Protein AF-A0A6P0PZ22-F1 (afdb_monomer_lite)

Foldseek 3Di:
DDDDDQDADPLLQLLLQQVLVCVLVVHDPPPRRVCCPPPCSLESSPDPHSQVVSCVVPVPDDCVPCVVSSVVSRDQPRGNHPSS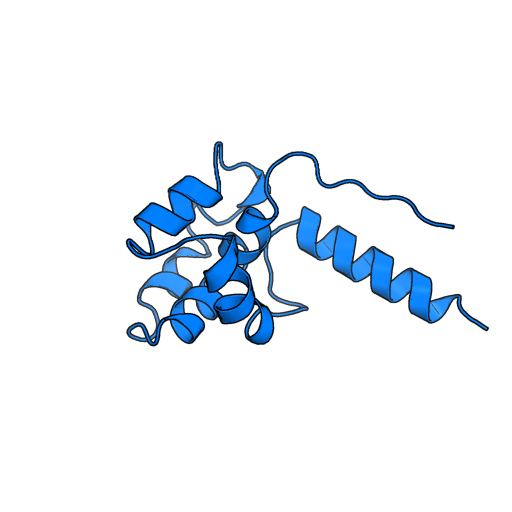VVVSVV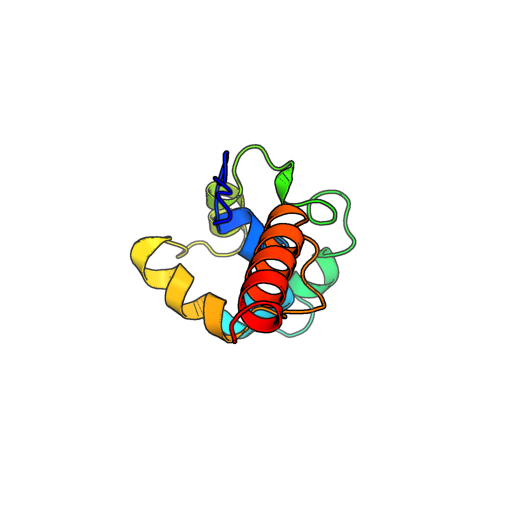VVVVVVPDD

Sequence (99 aa):
VMIRIICHELESWFLGNLAAVEKAYNMKPNSLSKQQSKKKYRNPDQLNSAKQELKRLVNEYYPGIHSKKIAPYLSLTDNTSHSFQVFIKGIKHLLSVSP

Structure (mmCIF, N/CA/C/O backbone):
data_AF-A0A6P0PZ22-F1
#
_entry.id   AF-A0A6P0PZ22-F1
#
loop_
_atom_site.group_PDB
_atom_site.id
_atom_site.type_symbol
_atom_site.label_atom_id
_atom_site.label_alt_id
_atom_site.label_comp_id
_atom_site.label_asym_id
_atom_site.label_entity_id
_atom_site.label_seq_id
_atom_site.pdbx_PDB_ins_code
_atom_site.Cartn_x
_atom_site.Cartn_y
_atom_site.Cartn_z
_atom_site.occupancy
_atom_site.B_iso_or_equiv
_atom_site.auth_seq_id
_atom_site.auth_comp_id
_atom_site.auth_asym_id
_atom_site.auth_atom_id
_atom_site.pdbx_PDB_model_num
ATOM 1 N N . VAL A 1 1 ? 10.968 -4.797 -24.260 1.00 81.69 1 VAL A N 1
ATOM 2 C CA . VAL A 1 1 ? 11.070 -3.851 -23.118 1.00 81.69 1 VAL A CA 1
ATOM 3 C C . VAL A 1 1 ? 9.689 -3.271 -22.837 1.00 81.69 1 VAL A C 1
ATOM 5 O O . VAL A 1 1 ? 8.994 -2.951 -23.792 1.00 81.69 1 VAL A O 1
ATOM 8 N N . MET A 1 2 ? 9.266 -3.181 -21.570 1.00 87.69 2 MET A N 1
ATOM 9 C CA . MET A 1 2 ? 7.968 -2.618 -21.160 1.00 87.69 2 MET A CA 1
ATOM 10 C C . MET A 1 2 ? 8.194 -1.351 -20.331 1.00 87.69 2 MET A C 1
ATOM 12 O O . MET A 1 2 ? 9.013 -1.368 -19.419 1.00 87.69 2 MET A O 1
ATOM 16 N N . ILE A 1 3 ? 7.448 -0.280 -20.617 1.00 87.25 3 ILE A N 1
ATOM 17 C CA . ILE A 1 3 ? 7.498 0.979 -19.861 1.00 87.25 3 ILE A CA 1
ATOM 18 C C . ILE A 1 3 ? 6.084 1.312 -19.371 1.00 87.25 3 ILE A C 1
ATOM 20 O O . ILE A 1 3 ? 5.137 1.332 -20.157 1.00 87.25 3 ILE A O 1
ATOM 24 N N . ARG A 1 4 ? 5.933 1.546 -18.063 1.00 87.00 4 ARG A N 1
ATOM 25 C CA . ARG A 1 4 ? 4.690 1.980 -17.405 1.00 87.00 4 ARG A CA 1
ATOM 26 C C . ARG A 1 4 ? 5.048 3.029 -16.354 1.00 87.00 4 ARG A C 1
ATOM 28 O O . ARG A 1 4 ? 5.913 2.772 -15.524 1.00 87.00 4 ARG A O 1
ATOM 35 N N . ILE A 1 5 ? 4.389 4.185 -16.392 1.00 85.50 5 ILE A N 1
ATOM 36 C CA . ILE A 1 5 ? 4.605 5.292 -15.451 1.00 85.50 5 ILE A CA 1
ATOM 37 C C . ILE A 1 5 ? 3.334 5.469 -14.626 1.00 85.50 5 ILE A C 1
ATOM 39 O O . ILE A 1 5 ? 2.227 5.402 -15.158 1.00 85.50 5 ILE A O 1
ATOM 43 N N . ILE A 1 6 ? 3.495 5.672 -13.325 1.00 81.69 6 ILE A N 1
ATOM 44 C CA . ILE A 1 6 ? 2.387 5.914 -12.401 1.00 81.69 6 ILE A CA 1
ATOM 45 C C . ILE A 1 6 ? 2.163 7.422 -12.340 1.00 81.69 6 ILE A C 1
ATOM 47 O O . ILE A 1 6 ? 3.095 8.162 -12.043 1.00 81.69 6 ILE A O 1
ATOM 51 N N . CYS A 1 7 ? 0.950 7.878 -12.654 1.00 74.94 7 CYS A N 1
ATOM 52 C CA . CYS A 1 7 ? 0.692 9.299 -12.906 1.00 74.94 7 CYS A CA 1
ATOM 53 C C . CYS A 1 7 ? 0.234 10.110 -11.681 1.00 74.94 7 CYS A C 1
ATOM 55 O O . CYS A 1 7 ? 0.300 11.331 -11.741 1.00 74.94 7 CYS A O 1
ATOM 57 N N . HIS A 1 8 ? -0.230 9.475 -10.596 1.00 79.12 8 HIS A N 1
ATOM 58 C CA . HIS A 1 8 ? -0.757 10.179 -9.414 1.00 79.12 8 HIS A CA 1
ATOM 59 C C . HIS A 1 8 ? 0.087 9.925 -8.160 1.00 79.12 8 HIS A C 1
ATOM 61 O O . HIS A 1 8 ? 1.048 10.640 -7.905 1.00 79.12 8 HIS A O 1
ATOM 67 N N . GLU A 1 9 ? -0.262 8.911 -7.367 1.00 90.19 9 GLU A N 1
ATOM 68 C CA . GLU A 1 9 ? 0.384 8.629 -6.084 1.00 90.19 9 GLU A CA 1
ATOM 69 C C . GLU A 1 9 ? 0.453 7.111 -5.866 1.00 90.19 9 GLU A C 1
ATOM 71 O O . GLU A 1 9 ? -0.561 6.411 -5.961 1.00 90.19 9 GLU A O 1
ATOM 76 N N . LEU A 1 10 ? 1.645 6.600 -5.544 1.00 94.12 10 LEU A N 1
ATOM 77 C CA . LEU A 1 10 ? 1.871 5.188 -5.201 1.00 94.12 10 LEU A CA 1
ATOM 78 C C . LEU A 1 10 ? 1.107 4.776 -3.939 1.00 94.12 10 LEU A C 1
ATOM 80 O O . LEU A 1 10 ? 0.757 3.614 -3.757 1.00 94.12 10 LEU A O 1
ATOM 84 N N . GLU A 1 11 ? 0.803 5.742 -3.080 1.00 96.38 11 GLU A N 1
ATOM 85 C CA . GLU A 1 11 ? 0.024 5.590 -1.861 1.00 96.38 11 GLU A CA 1
ATOM 86 C C . GLU A 1 11 ? -1.375 5.003 -2.103 1.00 96.38 11 GLU A C 1
ATOM 88 O O . GLU A 1 11 ? -1.930 4.345 -1.218 1.00 96.38 11 GLU A O 1
ATOM 93 N N . SER A 1 12 ? -1.926 5.167 -3.310 1.00 96.56 12 SER A N 1
ATOM 94 C CA . SER A 1 12 ? -3.181 4.521 -3.722 1.00 96.56 12 SER A CA 1
ATOM 95 C C . SER A 1 12 ? -3.118 2.994 -3.600 1.00 96.56 12 SER A C 1
ATOM 97 O O . SER A 1 12 ? -4.119 2.356 -3.273 1.00 96.56 12 SER A O 1
ATOM 99 N N . TRP A 1 13 ? -1.934 2.397 -3.752 1.00 97.00 13 TRP A N 1
ATOM 100 C CA . TRP A 1 13 ? -1.726 0.955 -3.625 1.00 97.00 13 TRP A CA 1
ATOM 101 C C . TRP A 1 13 ? -1.932 0.472 -2.192 1.00 97.00 13 TRP A C 1
ATOM 103 O O . TRP A 1 13 ? -2.458 -0.620 -1.985 1.00 97.00 13 TRP A O 1
ATOM 113 N N . PHE A 1 14 ? -1.577 1.290 -1.198 1.00 97.81 14 PHE A N 1
ATOM 114 C CA . PHE A 1 14 ? -1.831 0.983 0.210 1.00 97.81 14 PHE A CA 1
ATOM 115 C C . PHE A 1 14 ? -3.325 1.076 0.533 1.00 97.81 14 PHE A C 1
ATOM 117 O O . PHE A 1 14 ? -3.867 0.214 1.221 1.00 97.81 14 PHE A O 1
ATOM 124 N N . LEU A 1 15 ? -4.020 2.072 -0.024 1.00 97.81 15 LEU A N 1
ATOM 125 C CA . LEU A 1 15 ? -5.476 2.212 0.120 1.00 97.81 15 LEU A CA 1
ATOM 126 C C . LEU A 1 15 ? -6.260 1.125 -0.626 1.00 97.81 15 LEU A C 1
ATOM 128 O O . LEU A 1 15 ? -7.395 0.812 -0.262 1.00 97.81 15 LEU A O 1
ATOM 132 N N . GLY A 1 16 ? -5.649 0.512 -1.639 1.00 97.56 16 GLY A N 1
ATOM 133 C CA . GLY A 1 16 ? -6.202 -0.646 -2.329 1.00 97.56 16 GLY A CA 1
ATOM 134 C C . GLY A 1 16 ? -6.190 -1.932 -1.512 1.00 97.56 16 GLY A C 1
ATOM 135 O O . GLY A 1 16 ? -6.906 -2.868 -1.868 1.00 97.56 16 GLY A O 1
ATOM 136 N N . ASN A 1 17 ? -5.447 -1.974 -0.402 1.00 98.25 17 ASN A N 1
ATOM 137 C CA . ASN A 1 17 ? -5.443 -3.094 0.528 1.00 98.25 17 ASN A CA 1
ATOM 138 C C . ASN A 1 17 ? -5.377 -2.609 1.986 1.00 98.25 17 ASN A C 1
ATOM 140 O O . ASN A 1 17 ? -4.365 -2.729 2.672 1.00 98.25 17 ASN A O 1
ATOM 144 N N . LEU A 1 18 ? -6.502 -2.101 2.489 1.00 98.19 18 LEU A N 1
ATOM 145 C CA . LEU A 1 18 ? -6.640 -1.564 3.845 1.00 98.19 18 LEU A CA 1
ATOM 146 C C . LEU A 1 18 ? -6.313 -2.573 4.955 1.00 98.19 18 LEU A C 1
ATOM 148 O O . LEU A 1 18 ? -5.894 -2.168 6.037 1.00 98.19 18 LEU A O 1
ATOM 152 N N . ALA A 1 19 ? -6.448 -3.876 4.697 1.00 98.25 19 ALA A N 1
ATOM 153 C CA . ALA A 1 19 ? -6.004 -4.913 5.629 1.00 98.25 19 ALA A CA 1
ATOM 154 C C . ALA A 1 19 ? -4.479 -4.893 5.852 1.00 98.25 19 ALA A C 1
ATOM 156 O O . ALA A 1 19 ? -4.023 -5.136 6.968 1.00 98.25 19 ALA A O 1
ATOM 157 N N . ALA A 1 20 ? -3.688 -4.544 4.831 1.00 98.19 20 ALA A N 1
ATOM 158 C CA . ALA A 1 20 ? -2.243 -4.373 4.969 1.00 98.19 20 ALA A CA 1
ATOM 159 C C . ALA A 1 20 ? -1.908 -3.182 5.871 1.00 98.19 20 ALA A C 1
ATOM 161 O O . ALA A 1 20 ? -1.021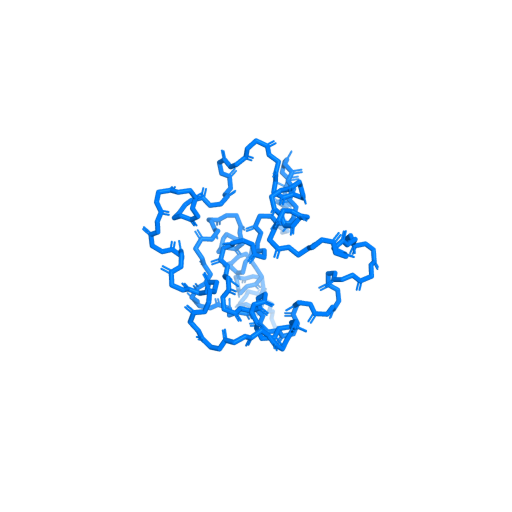 -3.282 6.714 1.00 98.19 20 ALA A O 1
ATOM 162 N N . VAL A 1 21 ? -2.642 -2.072 5.732 1.00 98.06 21 VAL A N 1
ATOM 163 C CA . VAL A 1 21 ? -2.488 -0.886 6.591 1.00 98.06 21 VAL A CA 1
ATOM 164 C C . VAL A 1 21 ? -2.876 -1.216 8.035 1.00 98.06 21 VAL A C 1
ATOM 166 O O . VAL A 1 21 ? -2.117 -0.921 8.954 1.00 98.06 21 VAL A O 1
ATOM 169 N N . GLU A 1 22 ? -4.010 -1.893 8.236 1.00 97.94 22 GLU A N 1
ATOM 170 C CA . GLU A 1 22 ? -4.476 -2.355 9.551 1.00 97.94 22 GLU A CA 1
ATOM 171 C C . GLU A 1 22 ? -3.410 -3.208 10.254 1.00 97.94 22 GLU A C 1
ATOM 173 O O . GLU A 1 22 ? -3.050 -2.944 11.404 1.00 97.94 22 GLU A O 1
ATOM 178 N N . LYS A 1 23 ? -2.845 -4.181 9.527 1.00 98.00 23 LYS A N 1
ATOM 179 C CA . LYS A 1 23 ? -1.785 -5.065 10.021 1.00 98.00 23 LYS A CA 1
ATOM 180 C C . LYS A 1 23 ? -0.483 -4.316 10.290 1.00 98.00 23 LYS A C 1
ATOM 182 O O . LYS A 1 23 ? 0.129 -4.528 11.329 1.00 98.00 23 LYS A O 1
ATOM 187 N N . ALA A 1 24 ? -0.073 -3.423 9.392 1.00 97.69 24 ALA A N 1
ATOM 188 C CA . ALA A 1 24 ? 1.164 -2.662 9.526 1.00 97.69 24 ALA A CA 1
ATOM 189 C C . ALA A 1 24 ? 1.203 -1.833 10.813 1.00 97.69 24 ALA A C 1
ATOM 191 O O . ALA A 1 24 ? 2.259 -1.703 11.427 1.00 97.69 24 ALA A O 1
ATOM 192 N N . TYR A 1 25 ? 0.059 -1.285 11.222 1.00 97.25 25 TYR A N 1
ATOM 193 C CA . TYR A 1 25 ? -0.065 -0.417 12.391 1.00 97.25 25 TYR A CA 1
ATOM 194 C C . TYR A 1 25 ? -0.634 -1.116 13.631 1.00 97.25 25 TYR A C 1
ATOM 196 O O . TYR A 1 25 ? -0.999 -0.432 14.582 1.00 97.25 25 TYR A O 1
ATOM 204 N N . ASN A 1 26 ? -0.692 -2.455 13.648 1.00 96.81 26 ASN A N 1
ATOM 205 C CA . ASN A 1 26 ? -1.231 -3.244 14.764 1.00 96.81 26 ASN A CA 1
ATOM 206 C C . ASN A 1 26 ? -2.614 -2.753 15.230 1.00 96.81 26 ASN A C 1
ATOM 208 O O . ASN A 1 26 ? -2.916 -2.703 16.423 1.00 96.81 26 ASN A O 1
ATOM 212 N N . MET A 1 27 ? -3.452 -2.344 14.279 1.00 97.25 27 MET A N 1
ATOM 213 C CA . MET A 1 27 ? -4.789 -1.846 14.569 1.00 97.25 27 MET A CA 1
ATOM 214 C C . MET A 1 27 ? -5.721 -2.993 14.964 1.00 97.25 27 MET A C 1
ATOM 216 O O . MET A 1 27 ? -5.492 -4.157 14.628 1.00 97.25 27 MET A O 1
ATOM 220 N N . LYS A 1 28 ? -6.826 -2.663 15.647 1.00 97.12 28 LYS A N 1
ATOM 221 C CA . LYS A 1 28 ? -7.862 -3.651 15.971 1.00 97.12 28 LYS A CA 1
ATOM 222 C C . LYS A 1 28 ? -8.349 -4.332 14.677 1.00 97.12 28 LYS A C 1
ATOM 224 O O . LYS A 1 28 ? -8.675 -3.610 13.729 1.00 97.12 28 LYS A O 1
ATOM 229 N N . PRO A 1 29 ? -8.472 -5.672 14.642 1.00 95.50 29 PRO A N 1
ATOM 230 C CA . PRO A 1 29 ? -8.985 -6.374 13.472 1.00 95.50 29 PRO A CA 1
ATOM 231 C C . PRO A 1 29 ? -10.344 -5.835 13.018 1.00 95.50 29 PRO A C 1
ATOM 233 O O . PRO A 1 29 ? -11.214 -5.545 13.847 1.00 95.50 29 PRO A O 1
ATOM 236 N N . ASN A 1 30 ? -10.536 -5.723 11.705 1.00 95.12 30 ASN A N 1
ATOM 237 C CA . ASN A 1 30 ? -11.751 -5.200 11.073 1.00 95.12 30 ASN A CA 1
ATOM 238 C C . ASN A 1 30 ? -12.081 -3.738 11.431 1.00 95.12 30 ASN A C 1
ATOM 240 O O . ASN A 1 30 ? -13.231 -3.308 11.294 1.00 95.12 30 ASN A O 1
ATOM 244 N N . SER A 1 31 ? -11.117 -2.948 11.904 1.00 96.31 31 SER A N 1
ATOM 245 C CA . SER A 1 31 ? -11.332 -1.517 12.154 1.00 96.31 31 SER A CA 1
ATOM 246 C C . SER A 1 31 ? -11.283 -0.713 10.856 1.00 96.31 31 SER A C 1
ATOM 248 O O . SER A 1 31 ? -12.165 0.118 10.619 1.00 96.31 31 SER A O 1
ATOM 250 N N . LEU A 1 32 ? -10.322 -1.032 9.991 1.00 96.69 32 LEU A N 1
ATOM 251 C CA . LEU A 1 32 ? -10.038 -0.355 8.737 1.00 96.69 32 LEU A CA 1
ATOM 252 C C . LEU A 1 32 ? -10.374 -1.228 7.524 1.00 96.69 32 LEU A C 1
ATOM 254 O O . LEU A 1 32 ? -11.013 -0.760 6.585 1.00 96.69 32 LEU A O 1
ATOM 258 N N . SER A 1 33 ? -10.028 -2.515 7.561 1.00 97.19 33 SER A N 1
ATOM 259 C CA . SER A 1 33 ? -10.238 -3.457 6.450 1.00 97.19 33 SER A CA 1
ATOM 260 C C . SER A 1 33 ? -11.710 -3.576 6.026 1.00 97.19 33 SER A C 1
ATOM 262 O O . SER A 1 33 ? -12.010 -3.637 4.833 1.00 97.19 33 SER A O 1
ATOM 264 N N . LYS A 1 34 ? -12.658 -3.464 6.968 1.00 96.88 34 LYS A N 1
ATOM 265 C CA . LYS A 1 34 ? -14.108 -3.421 6.679 1.00 96.88 34 LYS A CA 1
ATOM 266 C C . LYS A 1 34 ? -14.536 -2.256 5.779 1.00 96.88 34 LYS A C 1
ATOM 268 O O . LYS A 1 34 ? -15.644 -2.263 5.242 1.00 96.88 34 LYS A O 1
ATOM 273 N N . GLN A 1 35 ? -13.706 -1.220 5.655 1.00 96.75 35 GLN A N 1
ATOM 274 C CA . GLN A 1 35 ? -13.989 -0.069 4.808 1.00 96.75 35 GLN A CA 1
ATOM 275 C C . GLN A 1 35 ? -13.632 -0.323 3.338 1.00 96.75 35 GLN A C 1
ATOM 277 O O . GLN A 1 35 ? -14.051 0.465 2.494 1.00 96.75 35 GLN A O 1
ATOM 282 N N . GLN A 1 36 ? -12.943 -1.423 2.999 1.00 97.75 36 GLN A N 1
ATOM 283 C CA . GLN A 1 36 ? -12.474 -1.690 1.632 1.00 97.75 36 GLN A CA 1
ATOM 284 C C . GLN A 1 36 ? -13.609 -1.686 0.596 1.00 97.75 36 GLN A C 1
ATOM 286 O O . GLN A 1 36 ? -13.447 -1.174 -0.507 1.00 97.75 36 GLN A O 1
ATOM 291 N N . SER A 1 37 ? -14.785 -2.209 0.960 1.00 95.19 37 SER A N 1
ATOM 292 C CA . SER A 1 37 ? -15.963 -2.256 0.083 1.00 95.19 37 SER A CA 1
ATOM 293 C C . SER A 1 37 ? -16.735 -0.934 0.008 1.00 95.19 37 SER A C 1
ATOM 295 O O . SER A 1 37 ? -17.641 -0.783 -0.816 1.00 95.19 37 SER A O 1
ATOM 297 N N . LYS A 1 38 ? -16.410 0.048 0.860 1.00 96.62 38 LYS A N 1
ATOM 298 C CA . LYS A 1 38 ? -17.097 1.344 0.885 1.00 96.62 38 LYS A CA 1
ATOM 299 C C . LYS A 1 38 ? -16.707 2.170 -0.338 1.00 96.62 38 LYS A C 1
ATOM 301 O O . LYS A 1 38 ? -15.575 2.117 -0.811 1.00 96.62 38 LYS A O 1
ATOM 306 N N . LYS A 1 39 ? -17.645 3.007 -0.801 1.00 94.88 39 LYS A N 1
ATOM 307 C CA . LYS A 1 39 ? -17.515 3.849 -2.009 1.00 94.88 39 LYS A CA 1
ATOM 308 C C . LYS A 1 39 ? -16.162 4.567 -2.107 1.00 94.88 39 LYS A C 1
ATOM 310 O O . LYS A 1 39 ? -15.608 4.636 -3.195 1.00 94.88 39 LYS A O 1
ATOM 315 N N . LYS A 1 40 ? -15.644 5.064 -0.979 1.00 94.94 40 LYS A N 1
ATOM 316 C CA . LYS A 1 40 ? -14.386 5.814 -0.901 1.00 94.94 40 LYS A CA 1
ATOM 317 C C . LYS A 1 40 ? -13.145 4.986 -1.262 1.00 94.94 40 LYS A C 1
ATOM 319 O O . LYS A 1 40 ? -12.273 5.505 -1.940 1.00 94.94 40 LYS A O 1
ATOM 324 N N . TYR A 1 41 ? -13.074 3.723 -0.836 1.00 96.50 41 TYR A N 1
ATOM 325 C CA . TYR A 1 41 ? -11.875 2.882 -0.991 1.00 96.50 41 TYR A CA 1
ATOM 326 C C . TYR A 1 41 ? -12.032 1.769 -2.029 1.00 96.50 41 TYR A C 1
ATOM 328 O O . TYR A 1 41 ? -11.063 1.092 -2.348 1.00 96.50 41 TYR A O 1
ATOM 336 N N . ARG A 1 42 ? -13.234 1.594 -2.597 1.00 94.75 42 ARG A N 1
ATOM 337 C CA . ARG A 1 42 ? -13.490 0.605 -3.656 1.00 94.75 42 ARG A CA 1
ATOM 338 C C . ARG A 1 42 ? -12.676 0.867 -4.930 1.00 94.75 42 ARG A C 1
ATOM 340 O O . ARG A 1 42 ? -12.402 -0.068 -5.669 1.00 94.75 42 ARG A O 1
ATOM 347 N N . ASN A 1 43 ? -12.339 2.1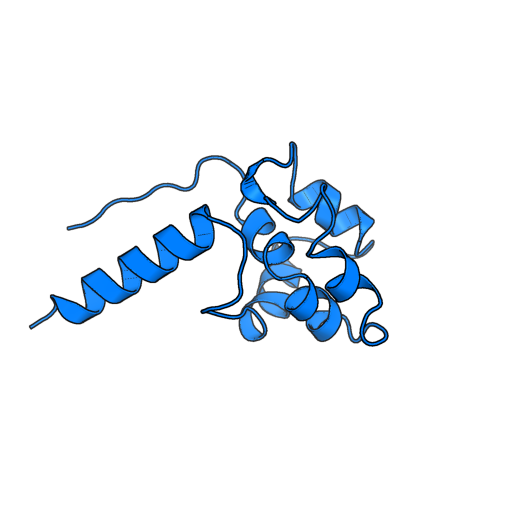28 -5.204 1.00 94.19 43 ASN A N 1
ATOM 348 C CA . ASN A 1 43 ? -11.430 2.512 -6.283 1.00 94.19 43 ASN A CA 1
ATOM 349 C C . ASN A 1 43 ? -10.437 3.568 -5.759 1.00 94.19 43 ASN A C 1
ATOM 351 O O . ASN A 1 43 ? -10.700 4.766 -5.885 1.00 94.19 43 ASN A O 1
ATOM 355 N N . PRO A 1 44 ? -9.334 3.141 -5.121 1.00 95.56 44 PRO A N 1
ATOM 356 C CA . PRO A 1 44 ? -8.398 4.051 -4.460 1.00 95.56 44 PRO A CA 1
ATOM 357 C C . PRO A 1 44 ? -7.630 4.943 -5.447 1.00 95.56 44 PRO A C 1
ATOM 359 O O . PRO A 1 44 ? -7.201 6.029 -5.070 1.00 95.56 44 PRO A O 1
ATOM 362 N N . ASP A 1 45 ? -7.491 4.523 -6.708 1.00 94.69 45 ASP A N 1
ATOM 363 C CA . ASP A 1 45 ? -6.750 5.262 -7.741 1.00 94.69 45 ASP A CA 1
ATOM 364 C C . ASP A 1 45 ? -7.461 6.558 -8.170 1.00 94.69 45 ASP A C 1
ATOM 366 O O . ASP A 1 45 ? -6.858 7.421 -8.805 1.00 94.69 45 ASP A O 1
ATOM 370 N N . GLN A 1 46 ? -8.749 6.693 -7.834 1.00 93.38 46 GLN A N 1
ATOM 371 C CA . GLN A 1 46 ? -9.579 7.866 -8.132 1.00 93.38 46 GLN A CA 1
ATOM 372 C C . GLN A 1 46 ? -9.623 8.878 -6.979 1.00 93.38 46 GLN A C 1
ATOM 374 O O . GLN A 1 46 ? -10.351 9.867 -7.046 1.00 93.38 46 GLN A O 1
ATOM 379 N N . LEU A 1 47 ? -8.897 8.630 -5.887 1.00 93.25 47 LEU A N 1
ATOM 380 C CA . LEU A 1 47 ? -8.826 9.574 -4.780 1.00 93.25 47 LEU A CA 1
ATOM 381 C C . LEU A 1 47 ? -7.982 10.790 -5.171 1.00 93.25 47 LEU A C 1
ATOM 383 O O . LEU A 1 47 ? -6.876 10.642 -5.678 1.00 93.25 47 LEU A O 1
ATOM 387 N N . ASN A 1 48 ? -8.477 11.989 -4.848 1.00 92.06 48 ASN A N 1
ATOM 388 C CA . ASN A 1 48 ? -7.781 13.252 -5.135 1.00 92.06 48 ASN A CA 1
ATOM 389 C C . ASN A 1 48 ? -6.366 13.312 -4.532 1.00 92.06 48 ASN A C 1
ATOM 391 O O . ASN A 1 48 ? -5.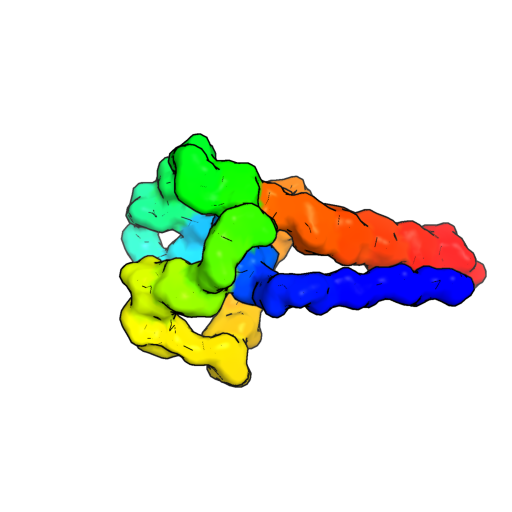477 13.919 -5.114 1.00 92.06 48 ASN A O 1
ATOM 395 N N . SER A 1 49 ? -6.168 12.721 -3.349 1.00 95.00 49 SER A N 1
ATOM 396 C CA . SER A 1 49 ? -4.842 12.480 -2.770 1.00 95.00 49 SER A CA 1
ATOM 397 C C . SER A 1 49 ? -4.907 11.281 -1.828 1.00 95.00 49 SER A C 1
ATOM 399 O O . SER A 1 49 ? -5.548 11.326 -0.771 1.00 95.00 49 SER A O 1
ATOM 401 N N . ALA A 1 50 ? -4.242 10.200 -2.219 1.00 95.69 50 ALA A N 1
ATOM 402 C CA . ALA A 1 50 ? -4.112 8.982 -1.437 1.00 95.69 50 ALA A CA 1
ATOM 403 C C . ALA A 1 50 ? -3.216 9.194 -0.208 1.00 95.69 50 ALA A C 1
ATOM 405 O O . ALA A 1 50 ? -3.522 8.704 0.876 1.00 95.69 50 ALA A O 1
ATOM 406 N N . LYS A 1 51 ? -2.157 9.996 -0.329 1.00 95.62 51 LYS A N 1
ATOM 407 C CA . LYS A 1 51 ? -1.266 10.367 0.773 1.00 95.62 51 LYS A CA 1
ATOM 408 C C . LYS A 1 51 ? -2.011 11.096 1.887 1.00 95.62 51 LYS A C 1
ATOM 410 O O . LYS A 1 51 ? -1.841 10.760 3.060 1.00 95.62 51 LYS A O 1
ATOM 415 N N . GLN A 1 52 ? -2.832 12.094 1.546 1.00 96.62 52 GLN A N 1
ATOM 416 C CA . GLN A 1 52 ? -3.646 12.788 2.551 1.00 96.62 52 GLN A CA 1
ATOM 417 C C . GLN A 1 52 ? -4.640 11.835 3.205 1.00 96.62 52 GLN A C 1
ATOM 419 O O . GLN A 1 52 ? -4.866 11.908 4.410 1.00 96.62 52 GLN A O 1
ATOM 424 N N . GLU A 1 53 ? -5.221 10.932 2.422 1.00 96.94 53 GLU A N 1
ATOM 425 C CA . GLU A 1 53 ? -6.169 9.961 2.939 1.00 96.94 53 GLU A CA 1
ATOM 426 C C . GLU A 1 53 ? -5.515 8.955 3.895 1.00 96.94 53 GLU A C 1
ATOM 428 O O . GLU A 1 53 ? -6.043 8.729 4.981 1.00 96.94 53 GLU A O 1
ATOM 433 N N . LEU A 1 54 ? -4.326 8.439 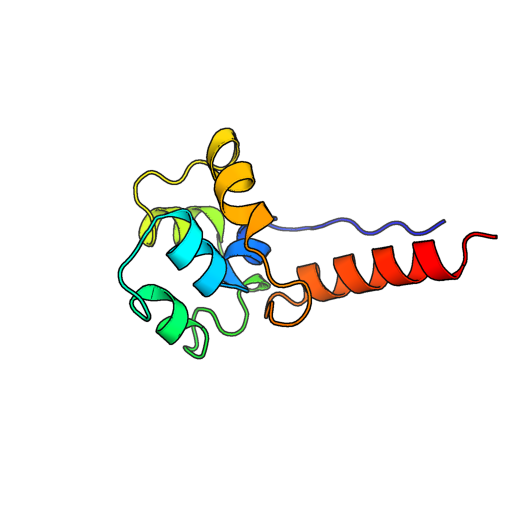3.572 1.00 97.12 54 LEU A N 1
ATOM 434 C CA . LEU A 1 54 ? -3.536 7.624 4.497 1.00 97.12 54 LEU A CA 1
ATOM 435 C C . LEU A 1 54 ? -3.216 8.378 5.785 1.00 97.12 54 LEU A C 1
ATOM 437 O O . LEU A 1 54 ? -3.334 7.799 6.857 1.00 97.12 54 LEU A O 1
ATOM 441 N N . LYS A 1 55 ? -2.889 9.673 5.701 1.00 97.38 55 LYS A N 1
ATOM 442 C CA . LYS A 1 55 ? -2.644 10.503 6.888 1.00 97.38 55 LYS A CA 1
ATOM 443 C C . LYS A 1 55 ? -3.891 10.688 7.761 1.00 97.38 55 LYS A C 1
ATOM 445 O O . LYS A 1 55 ? -3.757 10.842 8.967 1.00 97.38 55 LYS A O 1
ATOM 450 N N . ARG A 1 56 ? -5.100 10.654 7.186 1.00 96.81 56 ARG A N 1
ATOM 451 C CA . ARG A 1 56 ? -6.358 10.673 7.962 1.00 96.81 56 ARG A CA 1
ATOM 452 C C . ARG A 1 56 ? -6.628 9.346 8.667 1.00 96.81 56 ARG A C 1
ATOM 454 O O . ARG A 1 56 ? -7.182 9.344 9.758 1.00 96.81 56 ARG A O 1
ATOM 461 N N . LEU A 1 57 ? -6.286 8.232 8.024 1.00 96.38 57 LEU A N 1
ATOM 462 C CA . LEU A 1 57 ? -6.463 6.888 8.586 1.00 96.38 57 LEU A CA 1
ATOM 463 C C . LEU A 1 57 ? -5.393 6.568 9.634 1.00 96.38 57 LEU A C 1
ATOM 465 O O . LEU A 1 57 ? -5.647 5.856 10.601 1.00 96.38 57 LEU A O 1
ATOM 469 N N . VAL A 1 58 ? -4.197 7.110 9.428 1.00 96.94 58 VAL A N 1
ATOM 470 C CA . VAL A 1 58 ? -3.014 6.909 10.247 1.00 96.94 58 VAL A CA 1
ATOM 471 C C . VAL A 1 58 ? -2.321 8.262 10.427 1.00 96.94 58 VAL A C 1
ATOM 473 O O . VAL A 1 58 ? -1.547 8.694 9.574 1.00 96.94 58 VAL A O 1
ATOM 476 N N . ASN A 1 59 ? -2.561 8.924 11.559 1.00 96.44 59 ASN A N 1
ATOM 477 C CA . ASN A 1 59 ? -2.069 10.288 11.807 1.00 96.44 59 ASN A CA 1
ATOM 478 C C . ASN A 1 59 ? -0.542 10.439 11.672 1.00 96.44 59 ASN A C 1
ATOM 480 O O . ASN A 1 59 ? -0.059 11.469 11.200 1.00 96.44 59 ASN A O 1
ATOM 484 N N . GLU A 1 60 ? 0.215 9.407 12.054 1.00 95.62 60 GLU A N 1
ATOM 485 C CA . GLU A 1 60 ? 1.682 9.369 11.976 1.00 95.62 60 GLU A CA 1
ATOM 486 C C . GLU A 1 60 ? 2.228 9.037 10.575 1.00 95.62 60 GLU A C 1
ATOM 488 O O . GLU A 1 60 ? 3.443 9.008 10.380 1.00 95.62 60 GLU A O 1
ATOM 493 N N . TYR A 1 61 ? 1.369 8.788 9.577 1.00 97.38 61 TYR A N 1
ATOM 494 C CA . TYR A 1 61 ? 1.811 8.362 8.252 1.00 97.38 61 TYR A CA 1
ATOM 495 C C . TYR A 1 61 ? 2.726 9.389 7.571 1.00 97.38 61 TYR A C 1
ATOM 497 O O . TYR A 1 61 ? 2.424 10.579 7.443 1.00 97.38 61 TYR A O 1
ATOM 505 N N . TYR A 1 62 ? 3.837 8.870 7.054 1.00 95.06 62 TYR A N 1
ATOM 506 C CA . TYR A 1 62 ? 4.848 9.600 6.299 1.00 95.06 62 TYR A CA 1
ATOM 507 C C . TYR A 1 62 ? 5.459 8.665 5.244 1.00 95.06 62 TYR A C 1
ATOM 509 O O . TYR A 1 62 ? 6.059 7.658 5.639 1.00 95.06 62 TYR A O 1
ATOM 517 N N . PRO A 1 63 ? 5.354 8.974 3.935 1.00 93.12 63 PRO A N 1
ATOM 518 C CA . PRO A 1 63 ? 5.729 8.046 2.863 1.00 93.12 63 PRO A CA 1
ATOM 519 C C . PRO A 1 63 ? 7.156 7.494 2.951 1.00 93.12 63 PRO A C 1
ATOM 521 O O . PRO A 1 63 ? 7.365 6.295 2.783 1.00 93.12 63 PRO A O 1
ATOM 524 N N . GLY A 1 64 ? 8.146 8.333 3.274 1.00 90.38 64 GLY A N 1
ATOM 525 C CA . GLY A 1 64 ? 9.558 7.925 3.270 1.00 90.38 64 GLY A CA 1
ATOM 526 C C . GLY A 1 64 ? 9.917 6.853 4.307 1.00 90.38 64 GLY A C 1
ATOM 527 O O . GLY A 1 64 ? 10.898 6.134 4.134 1.00 90.38 64 GLY A O 1
ATOM 528 N N . ILE A 1 65 ? 9.114 6.722 5.365 1.00 90.12 65 ILE A N 1
ATOM 529 C CA . ILE A 1 65 ? 9.344 5.770 6.461 1.00 90.12 65 ILE A CA 1
ATOM 530 C C . ILE A 1 65 ? 8.308 4.647 6.402 1.00 90.12 65 ILE A C 1
ATOM 532 O O . ILE A 1 65 ? 8.639 3.463 6.456 1.00 90.12 65 ILE A O 1
ATOM 536 N N . HIS A 1 66 ? 7.039 5.011 6.247 1.00 95.56 66 HIS A N 1
ATOM 537 C CA . HIS A 1 66 ? 5.928 4.097 6.466 1.00 95.56 66 HIS A CA 1
ATOM 538 C C . HIS A 1 66 ? 5.579 3.232 5.259 1.00 95.56 66 HIS A C 1
ATOM 540 O O . HIS A 1 66 ? 5.027 2.149 5.439 1.00 95.56 66 HIS A O 1
ATOM 546 N N . SER A 1 67 ? 5.970 3.623 4.045 1.00 95.50 67 SER A N 1
ATOM 547 C CA . SER A 1 67 ? 5.804 2.759 2.870 1.00 95.50 67 SER A CA 1
ATOM 548 C C . SER A 1 67 ? 6.507 1.410 3.059 1.00 95.50 67 SER A C 1
ATOM 550 O O . SER A 1 67 ? 5.933 0.370 2.745 1.00 95.50 67 SER A O 1
ATOM 552 N N . LYS A 1 68 ? 7.697 1.399 3.682 1.00 95.75 68 LYS A N 1
ATOM 553 C CA . LYS A 1 68 ? 8.433 0.165 4.019 1.00 95.75 68 LYS A CA 1
ATOM 554 C C . LYS A 1 68 ? 7.740 -0.677 5.096 1.00 95.75 68 LYS A C 1
ATOM 556 O O . LYS A 1 68 ? 7.918 -1.887 5.120 1.00 95.75 68 LYS A O 1
ATOM 561 N N . LYS A 1 69 ? 6.954 -0.044 5.973 1.00 96.38 69 LYS A N 1
ATOM 562 C CA . LYS A 1 69 ? 6.185 -0.708 7.037 1.00 96.38 69 LYS A CA 1
ATOM 563 C C . LYS A 1 69 ? 4.942 -1.411 6.479 1.00 96.38 69 LYS A C 1
ATOM 565 O O . LYS A 1 69 ? 4.600 -2.487 6.952 1.00 96.38 69 LYS A O 1
ATOM 570 N N . ILE A 1 70 ? 4.283 -0.824 5.474 1.00 97.88 70 ILE A N 1
ATOM 571 C CA . ILE A 1 70 ? 3.053 -1.372 4.870 1.00 97.88 70 ILE A CA 1
ATOM 572 C C . ILE A 1 70 ? 3.362 -2.402 3.777 1.00 97.88 70 ILE A C 1
ATOM 574 O O . ILE A 1 70 ? 2.686 -3.426 3.699 1.00 97.88 70 ILE A O 1
ATOM 578 N N . ALA A 1 71 ? 4.380 -2.153 2.945 1.00 96.19 71 ALA A N 1
ATOM 579 C CA . ALA A 1 71 ? 4.673 -2.957 1.756 1.00 96.19 71 ALA A CA 1
ATOM 580 C C . ALA A 1 71 ? 4.753 -4.485 1.987 1.00 96.19 71 ALA A C 1
ATOM 582 O O . ALA A 1 71 ? 4.180 -5.206 1.172 1.00 96.19 71 ALA A O 1
ATOM 583 N N . PRO A 1 72 ? 5.361 -5.009 3.075 1.00 97.19 72 PRO A N 1
ATOM 584 C CA . PRO A 1 72 ? 5.435 -6.455 3.320 1.00 97.19 72 PRO A CA 1
ATOM 585 C C . PRO A 1 72 ? 4.076 -7.141 3.508 1.00 97.19 72 PRO A C 1
ATOM 587 O O . PRO A 1 72 ? 3.985 -8.361 3.414 1.00 97.19 72 PRO A O 1
ATOM 590 N N . TYR A 1 73 ? 3.025 -6.374 3.804 1.00 97.75 73 TYR A N 1
ATOM 591 C CA . TYR A 1 73 ? 1.682 -6.893 4.049 1.00 97.75 73 TYR A CA 1
ATOM 592 C C . TYR A 1 73 ? 0.741 -6.745 2.850 1.00 97.75 73 TYR A C 1
ATOM 594 O O . TYR A 1 73 ? -0.397 -7.202 2.936 1.00 97.75 73 TYR A O 1
ATOM 602 N N . LEU A 1 74 ? 1.181 -6.110 1.756 1.00 97.44 74 LEU A N 1
ATOM 603 C CA . LEU A 1 74 ? 0.356 -5.934 0.562 1.00 97.44 74 LEU A CA 1
ATOM 604 C C . LEU A 1 74 ? 0.039 -7.284 -0.087 1.00 97.44 74 LEU A C 1
ATOM 606 O O . LEU A 1 74 ? 0.939 -8.024 -0.482 1.00 97.44 74 LEU A O 1
ATOM 610 N N . SER A 1 75 ? -1.250 -7.572 -0.263 1.00 97.31 75 SER A N 1
ATOM 611 C CA . SER A 1 75 ? -1.684 -8.720 -1.056 1.00 97.31 75 SER A CA 1
ATOM 612 C C . SER A 1 75 ? -1.375 -8.490 -2.534 1.00 97.31 75 SER A C 1
ATOM 614 O O . SER A 1 75 ? -1.748 -7.469 -3.116 1.00 97.31 75 SER A O 1
ATOM 616 N N . LEU A 1 76 ? -0.726 -9.471 -3.162 1.00 96.44 76 LEU A N 1
ATOM 617 C CA . LEU A 1 76 ? -0.464 -9.467 -4.604 1.00 96.44 76 LEU A CA 1
ATOM 618 C C . LEU A 1 76 ? -1.703 -9.843 -5.433 1.00 96.44 76 LEU A C 1
ATOM 620 O O . LEU A 1 76 ? -1.673 -9.701 -6.657 1.00 96.44 76 LEU A O 1
ATOM 624 N N . THR A 1 77 ? -2.764 -10.345 -4.791 1.00 95.00 77 THR A N 1
ATOM 625 C CA . THR A 1 77 ? -3.996 -10.820 -5.444 1.00 95.00 77 THR A CA 1
ATOM 626 C C . THR A 1 77 ? -5.232 -10.018 -5.052 1.00 95.00 77 THR A C 1
ATOM 628 O O . THR A 1 77 ? -6.095 -9.807 -5.897 1.00 95.00 77 THR A O 1
ATOM 631 N N . ASP A 1 78 ? -5.299 -9.516 -3.817 1.00 95.69 78 ASP A N 1
ATOM 632 C CA . ASP A 1 78 ? -6.527 -8.935 -3.243 1.00 95.69 78 ASP A CA 1
ATOM 633 C C . ASP A 1 78 ? -6.492 -7.402 -3.165 1.00 95.69 78 ASP A C 1
ATOM 635 O O . ASP A 1 78 ? -7.320 -6.772 -2.505 1.00 95.69 78 ASP A O 1
ATOM 639 N N . ASN A 1 79 ? -5.512 -6.778 -3.818 1.00 97.62 79 ASN A N 1
ATOM 640 C CA . ASN A 1 79 ? -5.408 -5.328 -3.891 1.00 97.62 79 ASN A CA 1
ATOM 641 C C . ASN A 1 79 ? -6.382 -4.769 -4.939 1.00 97.62 79 ASN A C 1
ATOM 643 O O . ASN A 1 79 ? -6.361 -5.175 -6.099 1.00 97.62 79 ASN A O 1
ATOM 647 N N . THR A 1 80 ? -7.221 -3.818 -4.535 1.00 96.94 80 THR A N 1
ATOM 648 C CA . THR A 1 80 ? -8.270 -3.204 -5.368 1.00 96.94 80 THR A CA 1
ATOM 649 C C . THR A 1 80 ? -7.794 -2.016 -6.212 1.00 96.94 80 THR A C 1
ATOM 651 O O . THR A 1 80 ? -8.545 -1.539 -7.061 1.00 96.94 80 THR A O 1
ATOM 654 N N . SER A 1 81 ? -6.559 -1.540 -6.020 1.00 96.75 81 SER A N 1
ATOM 655 C CA . SER A 1 81 ? -5.943 -0.545 -6.905 1.00 96.75 81 SER A CA 1
ATOM 656 C C . SER A 1 81 ? -5.701 -1.158 -8.285 1.00 96.75 81 SER A C 1
ATOM 658 O O . SER A 1 81 ? -4.956 -2.129 -8.438 1.00 96.75 81 SER A O 1
ATOM 660 N N . HIS A 1 82 ? -6.317 -0.576 -9.311 1.00 95.19 82 HIS A N 1
ATOM 661 C CA . HIS A 1 82 ? -6.147 -1.017 -10.688 1.00 95.19 82 HIS A CA 1
ATOM 662 C C . HIS A 1 82 ? -4.704 -0.806 -11.157 1.00 95.19 82 HIS A C 1
ATOM 664 O O . HIS A 1 82 ? -4.119 -1.684 -11.790 1.00 95.19 82 HIS A O 1
ATOM 670 N N . SER A 1 83 ? -4.101 0.330 -10.807 1.00 95.19 83 SER A N 1
ATOM 671 C CA . SER A 1 83 ? -2.714 0.635 -11.154 1.00 95.19 83 SER A CA 1
ATOM 672 C C . SER A 1 83 ? -1.727 -0.354 -10.516 1.00 95.19 83 SER A C 1
ATOM 674 O O . SER A 1 83 ? -0.793 -0.793 -11.192 1.00 95.19 83 SER A O 1
ATOM 676 N N . PHE A 1 84 ? -1.979 -0.802 -9.278 1.00 96.31 84 PHE A N 1
ATOM 677 C CA . PHE A 1 84 ? -1.211 -1.878 -8.645 1.00 96.31 84 PHE A CA 1
ATOM 678 C C . PHE A 1 84 ? -1.367 -3.210 -9.391 1.00 96.31 84 PHE A C 1
ATOM 680 O O . PHE A 1 84 ? -0.378 -3.874 -9.699 1.00 96.31 84 PHE A O 1
ATOM 687 N N . GLN A 1 85 ? -2.596 -3.598 -9.741 1.00 95.94 85 GLN A N 1
ATOM 688 C CA . GLN A 1 85 ? -2.852 -4.833 -10.493 1.00 95.94 85 GLN A CA 1
ATOM 689 C C . GLN A 1 85 ? -2.159 -4.824 -11.862 1.00 95.94 85 GLN A C 1
ATOM 691 O O . GLN A 1 85 ? -1.561 -5.823 -12.268 1.00 95.94 85 GLN A O 1
ATOM 696 N N . VAL A 1 86 ? -2.199 -3.689 -12.567 1.00 95.25 86 VAL A N 1
ATOM 697 C CA . VAL A 1 86 ? -1.491 -3.488 -13.838 1.00 95.25 86 VAL A CA 1
ATOM 698 C C . VAL A 1 86 ? 0.018 -3.622 -13.648 1.00 95.25 86 VAL A C 1
ATOM 700 O O . VAL A 1 86 ? 0.662 -4.301 -14.448 1.00 95.25 86 VAL A O 1
ATOM 703 N N . PHE A 1 87 ? 0.577 -3.028 -12.589 1.00 95.19 87 PHE A N 1
ATOM 704 C CA . PHE A 1 87 ? 1.993 -3.160 -12.250 1.00 95.19 87 PHE A CA 1
ATOM 705 C C . PHE A 1 87 ? 2.380 -4.627 -12.013 1.00 95.19 87 PHE A C 1
ATOM 707 O O . PHE A 1 87 ? 3.270 -5.139 -12.690 1.00 95.19 87 PHE A O 1
ATOM 714 N N . ILE A 1 88 ? 1.656 -5.341 -11.143 1.00 95.69 88 ILE A N 1
ATOM 715 C CA . ILE A 1 88 ? 1.908 -6.762 -10.854 1.00 95.69 88 ILE A CA 1
ATOM 716 C C . ILE A 1 88 ? 1.779 -7.626 -12.111 1.00 95.69 88 ILE A C 1
ATOM 718 O O . ILE A 1 88 ? 2.617 -8.497 -12.347 1.00 95.69 88 ILE A O 1
ATOM 722 N N . LYS A 1 89 ? 0.768 -7.381 -12.953 1.00 95.12 89 LYS A N 1
ATOM 723 C CA . LYS A 1 89 ? 0.613 -8.077 -14.239 1.00 95.12 89 LYS A CA 1
ATOM 724 C C . LYS A 1 89 ? 1.807 -7.823 -15.162 1.00 95.12 89 LYS A C 1
ATOM 726 O O . LYS A 1 89 ? 2.281 -8.758 -15.800 1.00 95.12 89 LYS A O 1
ATOM 731 N N . GLY A 1 90 ? 2.299 -6.586 -15.214 1.00 94.19 90 GLY A N 1
ATOM 732 C CA . GLY A 1 90 ? 3.484 -6.213 -15.985 1.00 94.19 90 GLY A CA 1
ATOM 733 C C . GLY A 1 90 ? 4.737 -6.958 -15.524 1.00 94.19 90 GLY A C 1
ATOM 734 O O . GLY A 1 90 ? 5.413 -7.570 -16.347 1.00 94.19 90 GLY A O 1
ATOM 735 N N . ILE A 1 91 ? 4.996 -6.985 -14.212 1.00 94.19 91 ILE A N 1
ATOM 736 C CA . ILE A 1 91 ? 6.122 -7.729 -13.628 1.00 94.19 91 ILE A CA 1
ATOM 737 C C . ILE A 1 91 ? 6.013 -9.227 -13.935 1.00 94.19 91 ILE A C 1
ATOM 739 O O . ILE A 1 91 ? 6.970 -9.817 -14.427 1.00 94.19 91 ILE A O 1
ATOM 743 N N . LYS A 1 92 ? 4.842 -9.840 -13.716 1.00 94.38 92 LYS A N 1
ATOM 744 C CA . LYS A 1 92 ? 4.616 -11.264 -14.026 1.00 94.38 92 LYS A CA 1
ATOM 745 C C . LYS A 1 92 ? 4.862 -11.576 -15.501 1.00 94.38 92 LYS A C 1
ATOM 747 O O . LYS A 1 92 ? 5.491 -12.582 -15.809 1.00 94.38 92 LYS A O 1
ATOM 752 N N . HIS A 1 93 ? 4.399 -10.708 -16.400 1.00 93.81 93 HIS A N 1
ATOM 753 C CA . HIS A 1 93 ? 4.645 -10.869 -17.827 1.00 93.81 93 HIS A CA 1
ATOM 754 C C . HIS A 1 93 ? 6.142 -10.824 -18.146 1.00 93.81 93 HIS A C 1
ATOM 756 O O . HIS A 1 93 ? 6.626 -11.726 -18.819 1.00 93.81 93 HIS A O 1
ATOM 762 N N . LEU A 1 94 ? 6.877 -9.840 -17.614 1.00 93.44 94 LEU A N 1
ATOM 763 C CA . LEU A 1 94 ? 8.328 -9.730 -17.809 1.00 93.44 94 LEU A CA 1
ATOM 764 C C . LEU A 1 94 ? 9.071 -10.983 -17.333 1.00 93.44 94 LEU A C 1
ATOM 766 O O . LEU A 1 94 ? 9.942 -11.466 -18.041 1.00 93.44 94 LEU A O 1
ATOM 770 N N . LEU A 1 95 ? 8.685 -11.540 -16.183 1.00 93.19 95 LEU A N 1
ATOM 771 C CA . LEU A 1 95 ? 9.282 -12.772 -15.663 1.00 93.19 95 LEU A CA 1
ATOM 772 C C . LEU A 1 95 ? 8.943 -14.006 -16.515 1.00 93.19 95 LEU A C 1
ATOM 774 O O . LEU A 1 95 ? 9.760 -14.911 -16.601 1.00 93.19 95 LEU A O 1
ATOM 778 N N . SER A 1 96 ? 7.766 -14.048 -17.149 1.00 91.06 96 SER A N 1
ATOM 779 C CA . SER A 1 96 ? 7.349 -15.177 -17.999 1.00 91.06 96 SER A CA 1
ATOM 780 C C . SER A 1 96 ? 7.980 -15.198 -19.393 1.00 91.06 96 SER A C 1
ATOM 782 O O . SER A 1 96 ? 7.956 -16.231 -20.051 1.00 91.06 96 SER A O 1
ATOM 784 N N . VAL A 1 97 ? 8.490 -14.055 -19.862 1.00 83.69 97 VAL A N 1
ATOM 785 C CA . VAL A 1 97 ? 9.112 -13.911 -21.191 1.00 83.69 97 VAL A CA 1
ATOM 786 C C . VAL A 1 97 ? 10.636 -13.799 -21.119 1.00 83.69 97 VAL A C 1
ATOM 788 O O . VAL A 1 97 ? 11.280 -13.643 -22.155 1.00 83.69 97 VAL A O 1
ATOM 791 N N . SER A 1 98 ? 11.209 -13.852 -19.913 1.00 61.88 98 SER A N 1
ATOM 792 C CA . SER A 1 98 ? 12.651 -14.000 -19.731 1.00 61.88 98 SER A CA 1
ATOM 793 C C . SER A 1 98 ? 13.058 -15.441 -20.070 1.00 61.88 98 SER A C 1
ATOM 795 O O . SER A 1 98 ? 12.411 -16.356 -19.557 1.00 61.88 98 SER A O 1
ATOM 797 N N . PRO A 1 99 ? 14.072 -15.648 -20.933 1.00 59.75 99 PRO A N 1
ATOM 798 C CA . PRO A 1 99 ? 14.603 -16.974 -21.245 1.00 59.75 99 PRO A CA 1
ATOM 799 C C . PRO A 1 99 ? 15.262 -17.651 -20.038 1.00 59.75 99 PRO A C 1
ATOM 801 O O . PRO A 1 99 ? 15.711 -16.928 -19.115 1.00 59.75 99 PRO A O 1
#

Radius of gyration: 13.95 Å; chains: 1; bounding box: 32×30×39 Å

Secondary structure (DSSP, 8-state):
-------S-TTHHHHTTHHHHHHHTTPPTTSSGGGTTSTTTSSGGGSS-HHHHHHHHSTT--HHHHHHHHGGG--SSS---HHHHHHHHHHHHHHHS--

pLDDT: mean 93.99, std 6.36, range [59.75, 98.25]